Protein AF-A0AAW9IYX7-F1 (afdb_monomer)

Secondary structure (DSSP, 8-state):
-PPPTT-----SS-TTHHHHHHHHHHHHHHHHHHHHHHHHHHHH------------HHHHS-SS---------TTSHHHHHHHH-HHHHHHHHHHHHHHHHTT-

Sequence (104 aa):
GLLATDGKEIGLYGPVSRMGVTNSKIETSEKIGTSMVNAIASEMGRVNRTLKDDDFYVVKNTWMPSLLVECGFITNSYEASLLADPNKQQQMAEIIARVIDSNL

pLDDT: mean 82.79, std 21.39, range [25.28, 98.44]

Solvent-accessible surface area (backbone atoms only — not comparable to full-atom values): 6594 Å² total; per-residue (Å²): 131,90,84,68,99,73,80,73,83,85,74,90,86,70,86,68,64,56,59,56,46,50,49,54,24,47,56,49,27,52,53,45,44,48,53,43,45,50,48,48,19,74,76,70,73,42,84,69,81,67,78,78,93,73,96,47,63,83,46,64,77,54,84,58,61,46,82,84,82,84,92,66,48,70,90,40,68,71,47,30,53,47,69,69,32,67,68,51,46,49,52,51,51,52,51,53,52,50,45,50,65,76,68,112

Foldseek 3Di:
DDDDPPPPDDDDDDPPPLVVLVVVLVVLLQQLQQQLLVLCCVPVVDDRPDDDDDDDCQCPVDRHRDDDDDQDDCVDVVSVVLVVDPVSVVVSVVSSVVSVVVRD

Organism: Clostridium perfringens (NCBI:txid1502)

Radius of gyration: 17.14 Å; Cα contacts (8 Å, |Δi|>4): 66; chains: 1; bounding box: 41×40×39 Å

InterPro domains:
  IPR002508 N-acetylmuramoyl-L-alanine amidase, catalytic domain [PF01520] (22-101)
  IPR002508 N-acetylmuramoyl-L-alanine amidase, catalytic domain [SM00646] (8-101)
  IPR002508 N-acetylmuramoyl-L-alanine amidase, catalytic domain [cd02696] (23-101)
  IPR050695 N-acetylmuramoyl-L-alanine amidase 3 [PTHR30404] (24-103)

Mean predicted aligned error: 8.45 Å

Structure (mmCIF, N/CA/C/O backbone):
data_AF-A0AAW9IYX7-F1
#
_entry.id   AF-A0AAW9IYX7-F1
#
loop_
_atom_site.group_PDB
_atom_site.id
_atom_site.type_symbol
_atom_site.label_atom_id
_atom_site.label_alt_id
_atom_site.label_comp_id
_atom_site.label_asym_id
_atom_site.label_entity_id
_atom_site.label_seq_id
_atom_site.pdbx_PDB_ins_code
_atom_site.Cartn_x
_atom_site.Cartn_y
_atom_site.Cartn_z
_atom_site.occupancy
_atom_site.B_iso_or_equiv
_atom_site.auth_seq_id
_atom_site.auth_comp_id
_atom_site.auth_asym_id
_atom_site.auth_atom_id
_atom_site.pdbx_PDB_model_num
ATOM 1 N N . GLY A 1 1 ? 21.691 -29.994 -10.627 1.00 30.94 1 GLY A N 1
ATOM 2 C CA . GLY A 1 1 ? 22.449 -28.942 -11.334 1.00 30.94 1 GLY A CA 1
ATOM 3 C C . GLY A 1 1 ? 22.879 -27.918 -10.311 1.00 30.94 1 GLY A C 1
ATOM 4 O O . GLY A 1 1 ? 22.109 -27.702 -9.387 1.00 30.94 1 GLY A O 1
ATOM 5 N N . LEU A 1 2 ? 24.112 -27.413 -10.405 1.00 25.28 2 LEU A N 1
ATOM 6 C CA . LEU A 1 2 ? 24.807 -26.660 -9.353 1.00 25.28 2 LEU A CA 1
ATOM 7 C C . LEU A 1 2 ? 23.998 -25.484 -8.776 1.00 25.28 2 LEU A C 1
ATOM 9 O O . LEU A 1 2 ? 23.481 -24.653 -9.515 1.00 25.28 2 LEU A O 1
ATOM 13 N N . LEU A 1 3 ? 23.983 -25.419 -7.444 1.00 26.41 3 LEU A N 1
ATOM 14 C CA . LEU A 1 3 ? 23.560 -24.278 -6.637 1.00 26.41 3 LEU A CA 1
ATOM 15 C C . LEU A 1 3 ? 24.703 -23.248 -6.596 1.00 26.41 3 LEU A C 1
ATOM 17 O O . LEU A 1 3 ? 25.830 -23.611 -6.256 1.00 26.41 3 LEU A O 1
ATOM 21 N N . ALA A 1 4 ? 24.413 -21.983 -6.906 1.00 29.56 4 ALA A N 1
ATOM 22 C CA . ALA A 1 4 ? 25.253 -20.845 -6.532 1.00 29.56 4 ALA A CA 1
ATOM 23 C C . ALA A 1 4 ? 24.709 -20.245 -5.225 1.00 29.56 4 ALA A C 1
ATOM 25 O O . ALA A 1 4 ? 23.500 -20.105 -5.039 1.00 29.56 4 ALA A O 1
ATOM 26 N N . THR A 1 5 ? 25.608 -19.958 -4.292 1.00 35.44 5 THR A N 1
ATOM 27 C CA . THR A 1 5 ? 25.358 -19.663 -2.874 1.00 35.44 5 THR A CA 1
ATOM 28 C C . THR A 1 5 ? 24.853 -18.238 -2.593 1.00 35.44 5 THR A C 1
ATOM 30 O O . THR A 1 5 ? 25.208 -17.659 -1.573 1.00 35.44 5 THR A O 1
ATOM 33 N N . ASP A 1 6 ? 24.036 -17.659 -3.473 1.00 36.66 6 ASP A N 1
ATOM 34 C CA . ASP A 1 6 ? 23.449 -16.318 -3.303 1.00 36.66 6 ASP A CA 1
ATOM 35 C C . ASP A 1 6 ? 22.020 -16.170 -3.869 1.00 36.66 6 ASP A C 1
ATOM 37 O O . ASP A 1 6 ? 21.502 -15.060 -3.975 1.00 36.66 6 ASP A O 1
ATOM 41 N N . GLY A 1 7 ? 21.342 -17.272 -4.212 1.00 33.84 7 GLY A N 1
ATOM 42 C CA . GLY A 1 7 ? 19.914 -17.257 -4.568 1.00 33.84 7 GLY A CA 1
ATOM 43 C C . GLY A 1 7 ? 19.563 -16.488 -5.851 1.00 33.84 7 GLY A C 1
ATOM 44 O O . GLY A 1 7 ? 18.384 -16.323 -6.163 1.00 33.84 7 GLY A O 1
ATOM 45 N N . LYS A 1 8 ? 20.554 -16.033 -6.625 1.00 39.75 8 LYS A N 1
ATOM 46 C CA . LYS A 1 8 ? 20.328 -15.303 -7.873 1.00 39.75 8 LYS A CA 1
ATOM 47 C C . LYS A 1 8 ? 20.228 -16.297 -9.024 1.00 39.75 8 LYS A C 1
ATOM 49 O O . LYS A 1 8 ? 21.223 -16.653 -9.650 1.00 39.75 8 LYS A O 1
ATOM 54 N N . GLU A 1 9 ? 19.013 -16.763 -9.298 1.00 38.22 9 GLU A N 1
ATOM 55 C CA . GLU A 1 9 ? 18.751 -17.642 -10.436 1.00 38.22 9 GLU A CA 1
ATOM 56 C C . GLU A 1 9 ? 19.176 -16.949 -11.747 1.00 38.22 9 GLU A C 1
ATOM 58 O O . GLU A 1 9 ? 18.644 -15.924 -12.189 1.00 38.22 9 GLU A O 1
ATOM 63 N N . ILE A 1 10 ? 20.233 -17.497 -12.338 1.00 40.12 10 ILE A N 1
ATOM 64 C CA . ILE A 1 10 ? 20.809 -17.126 -13.626 1.00 40.12 10 ILE A CA 1
ATOM 65 C C . ILE A 1 10 ? 20.055 -17.881 -14.724 1.00 40.12 10 ILE A C 1
ATOM 67 O O . ILE A 1 10 ? 20.461 -18.954 -15.158 1.00 40.12 10 ILE A O 1
ATOM 71 N N . GLY A 1 11 ? 18.942 -17.299 -15.174 1.00 36.75 11 GLY A N 1
ATOM 72 C CA . GLY A 1 11 ? 18.286 -17.643 -16.436 1.00 36.75 11 GLY A CA 1
ATOM 73 C C . GLY A 1 11 ? 18.910 -16.874 -17.606 1.00 36.75 11 GLY A C 1
ATOM 74 O O . GLY A 1 11 ? 19.052 -15.654 -17.550 1.00 36.75 11 GLY A O 1
ATOM 75 N N . LEU A 1 12 ? 19.317 -17.618 -18.632 1.00 42.12 12 LEU A N 1
ATOM 76 C CA . LEU A 1 12 ? 19.998 -17.217 -19.868 1.00 42.12 12 LEU A CA 1
ATOM 77 C C . LEU A 1 12 ? 19.357 -16.020 -20.616 1.00 42.12 12 LEU A C 1
ATOM 79 O O . LEU A 1 12 ? 18.141 -15.875 -20.600 1.00 42.12 12 LEU A O 1
ATOM 83 N N . TYR A 1 13 ? 20.209 -15.263 -21.336 1.00 40.28 13 TYR A N 1
ATOM 84 C CA . TYR A 1 13 ? 19.985 -14.122 -22.264 1.00 40.28 13 TYR A CA 1
ATOM 85 C C . TYR A 1 13 ? 20.401 -12.705 -21.775 1.00 40.28 13 TYR A C 1
ATOM 87 O O . TYR A 1 13 ? 19.577 -11.885 -21.386 1.00 40.28 13 TYR A O 1
ATOM 95 N N . GLY A 1 14 ? 21.705 -12.400 -21.925 1.00 41.38 14 GLY A N 1
ATOM 96 C CA . GLY A 1 14 ? 22.246 -11.070 -22.291 1.00 41.38 14 GLY A CA 1
ATOM 97 C C . GLY A 1 14 ? 22.717 -10.105 -21.174 1.00 41.38 14 GLY A C 1
ATOM 98 O O . GLY A 1 14 ? 21.890 -9.632 -20.393 1.00 41.38 14 GLY A O 1
ATOM 99 N N . PRO A 1 15 ? 24.015 -9.714 -21.119 1.00 56.59 15 PRO A N 1
ATOM 100 C CA . PRO A 1 15 ? 24.499 -8.628 -20.262 1.00 56.59 15 PRO A CA 1
ATOM 101 C C . PRO A 1 15 ? 24.255 -7.258 -20.930 1.00 56.59 15 PRO A C 1
ATOM 103 O O . PRO A 1 15 ? 24.200 -7.165 -22.150 1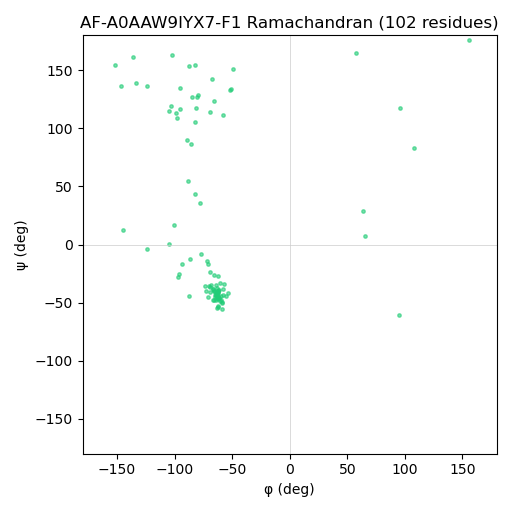.00 56.59 15 PRO A O 1
ATOM 106 N N . VAL A 1 16 ? 24.144 -6.192 -20.128 1.00 48.50 16 VAL A N 1
ATOM 107 C CA . VAL A 1 16 ? 23.853 -4.776 -20.477 1.00 48.50 16 VAL A CA 1
ATOM 108 C C . VAL A 1 16 ? 22.370 -4.372 -20.384 1.00 48.50 16 VAL A C 1
ATOM 110 O O . VAL A 1 16 ? 22.045 -3.549 -19.529 1.00 48.50 16 VAL A O 1
ATOM 113 N N . SER A 1 17 ? 21.439 -4.971 -21.137 1.00 52.28 17 SER A N 1
ATOM 114 C CA . SER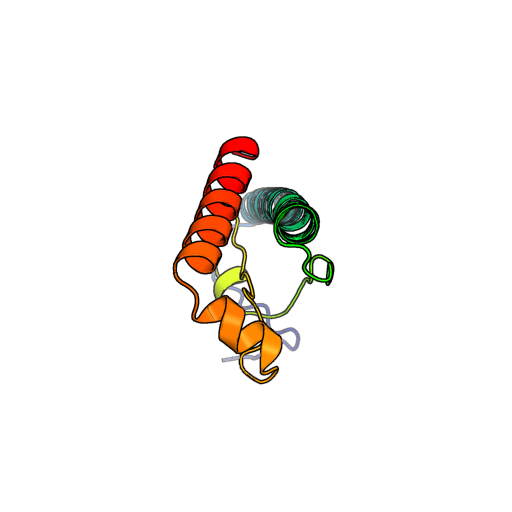 A 1 17 ? 20.014 -4.559 -21.102 1.00 52.28 17 SER A CA 1
ATOM 115 C C . SER A 1 17 ? 19.336 -4.846 -19.756 1.00 52.28 17 SER A C 1
ATOM 117 O O . SER A 1 17 ? 18.576 -4.027 -19.244 1.00 52.28 17 SER A O 1
ATOM 119 N N . ARG A 1 18 ? 19.665 -5.990 -19.137 1.00 55.78 18 ARG A N 1
ATOM 120 C CA . ARG A 1 18 ? 19.098 -6.405 -17.844 1.00 55.78 18 ARG A CA 1
ATOM 121 C C . ARG A 1 18 ? 19.482 -5.460 -16.707 1.00 55.78 18 ARG A C 1
ATOM 123 O O . ARG A 1 18 ? 18.671 -5.232 -15.822 1.00 55.78 18 ARG A O 1
ATOM 130 N N . MET A 1 19 ? 20.687 -4.891 -16.731 1.00 58.09 19 MET A N 1
ATOM 131 C CA . MET A 1 19 ? 21.152 -3.973 -15.685 1.00 58.09 19 MET A CA 1
ATOM 132 C C . MET A 1 19 ? 20.449 -2.611 -15.776 1.00 58.09 19 MET A C 1
ATOM 134 O O . MET A 1 19 ? 20.009 -2.094 -14.757 1.00 58.09 19 MET A O 1
ATOM 138 N N . GLY A 1 20 ? 20.241 -2.090 -16.993 1.00 61.41 20 GLY A N 1
ATOM 139 C CA . GLY A 1 20 ? 19.463 -0.863 -17.210 1.00 61.41 20 GLY A CA 1
ATOM 140 C C . GLY A 1 20 ? 17.988 -1.007 -16.816 1.00 61.41 20 GLY A C 1
ATOM 141 O O . GLY A 1 20 ? 17.452 -0.149 -16.118 1.00 61.41 20 GLY A O 1
ATOM 142 N N . VAL A 1 21 ? 17.350 -2.126 -17.181 1.00 61.06 21 VAL A N 1
ATOM 143 C CA . VAL A 1 21 ? 15.958 -2.423 -16.786 1.00 61.06 21 VAL A CA 1
ATOM 144 C C . VAL A 1 21 ? 15.835 -2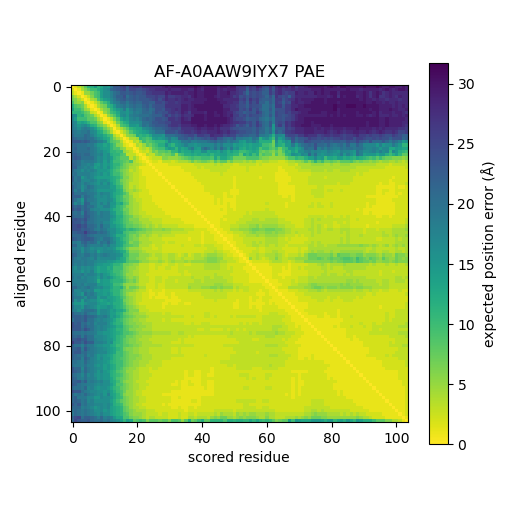.631 -15.273 1.00 61.06 21 VAL A C 1
ATOM 146 O O . VAL A 1 21 ? 14.892 -2.137 -14.664 1.00 61.06 21 VAL A O 1
ATOM 149 N N . THR A 1 22 ? 16.803 -3.311 -14.646 1.00 72.00 22 THR A N 1
ATOM 150 C CA . THR A 1 22 ? 16.802 -3.529 -13.188 1.00 72.00 22 THR A CA 1
ATOM 151 C C . THR A 1 22 ? 16.919 -2.205 -12.431 1.00 72.00 22 THR A C 1
ATOM 153 O O . THR A 1 22 ? 16.167 -1.997 -11.485 1.00 72.00 22 THR A O 1
ATOM 156 N N . ASN A 1 23 ? 17.785 -1.286 -12.871 1.00 78.19 23 ASN A N 1
ATOM 157 C CA . ASN A 1 23 ? 17.931 0.021 -12.225 1.00 78.19 23 ASN A CA 1
ATOM 158 C C . ASN A 1 23 ? 16.661 0.872 -12.368 1.00 78.19 23 ASN A C 1
ATOM 160 O O . ASN A 1 23 ? 16.140 1.349 -11.368 1.00 78.19 23 ASN A O 1
ATOM 164 N N . SER A 1 24 ? 16.094 0.971 -13.577 1.00 87.12 24 SER A N 1
ATOM 165 C CA . SER A 1 24 ? 14.843 1.716 -13.802 1.00 87.12 24 SER A CA 1
ATOM 166 C C . SER A 1 24 ? 13.666 1.136 -13.007 1.00 87.12 24 SER A C 1
ATOM 168 O O . SER A 1 24 ? 12.865 1.886 -12.440 1.00 87.12 24 SER A O 1
ATOM 170 N N . LYS A 1 25 ? 13.582 -0.199 -12.904 1.00 88.00 25 LYS A N 1
ATOM 171 C CA . LYS A 1 25 ? 12.604 -0.893 -12.057 1.00 88.00 25 LYS A CA 1
ATOM 172 C C . LYS A 1 25 ? 12.753 -0.490 -10.592 1.00 88.00 25 LYS A C 1
ATOM 174 O O . LYS A 1 25 ? 11.741 -0.192 -9.957 1.00 88.00 25 LYS A O 1
ATOM 179 N N . ILE A 1 26 ? 13.973 -0.540 -10.059 1.00 89.12 26 ILE A N 1
ATOM 180 C CA . ILE A 1 26 ? 14.261 -0.237 -8.652 1.00 89.12 26 ILE A CA 1
ATOM 181 C C . ILE A 1 26 ? 13.924 1.224 -8.362 1.00 89.12 26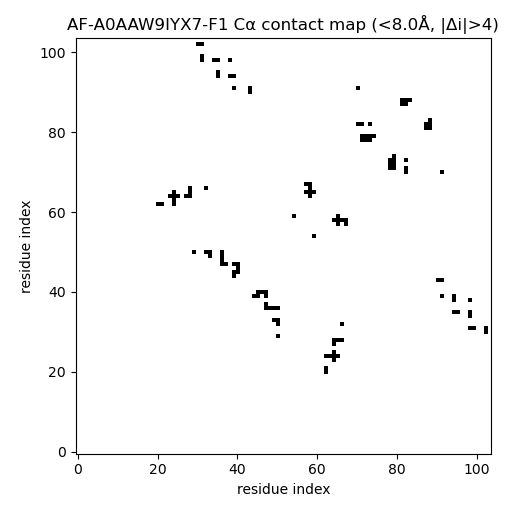 ILE A C 1
ATOM 183 O O . ILE A 1 26 ? 13.065 1.468 -7.524 1.00 89.12 26 ILE A O 1
ATOM 187 N N . GLU A 1 27 ? 14.475 2.168 -9.128 1.00 91.19 27 GLU A N 1
ATOM 188 C CA . GLU A 1 27 ? 14.245 3.608 -8.941 1.00 91.19 27 GLU A CA 1
ATOM 189 C C . GLU A 1 27 ? 12.751 3.961 -8.972 1.00 91.19 27 GLU A C 1
ATOM 191 O O . GLU A 1 27 ? 12.246 4.696 -8.122 1.00 91.19 27 GLU A O 1
ATOM 196 N N . THR A 1 28 ? 12.009 3.390 -9.926 1.00 92.62 28 THR A N 1
ATOM 197 C CA . THR A 1 28 ? 10.567 3.639 -10.046 1.00 92.62 28 THR A CA 1
ATOM 198 C C . THR A 1 28 ? 9.788 3.012 -8.887 1.00 92.62 28 THR A C 1
ATOM 200 O 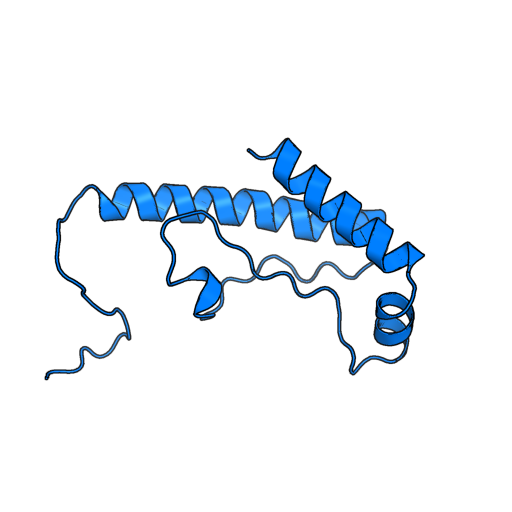O . THR A 1 28 ? 8.879 3.642 -8.347 1.00 92.62 28 THR A O 1
ATOM 203 N N . SER A 1 29 ? 10.150 1.793 -8.466 1.00 93.75 29 SER A N 1
ATOM 204 C CA . SER A 1 29 ? 9.509 1.128 -7.320 1.00 93.75 29 SER A CA 1
ATOM 205 C C . SER A 1 29 ? 9.778 1.896 -6.024 1.00 93.75 29 SER A C 1
ATOM 207 O O . SER A 1 29 ? 8.853 2.131 -5.253 1.00 93.75 29 SER A O 1
ATOM 209 N N . GLU A 1 30 ? 11.010 2.357 -5.807 1.00 93.69 30 GLU A N 1
ATOM 210 C CA . GLU A 1 30 ? 11.397 3.152 -4.638 1.00 93.69 30 GLU A CA 1
ATOM 211 C C . GLU A 1 30 ? 10.665 4.493 -4.581 1.00 93.69 30 GLU A C 1
ATOM 213 O O . GLU A 1 30 ? 10.140 4.867 -3.526 1.00 93.69 30 GLU A O 1
ATOM 218 N N . LYS A 1 31 ? 10.569 5.196 -5.718 1.00 94.94 31 LYS A N 1
ATOM 219 C CA . LYS A 1 31 ? 9.830 6.459 -5.833 1.00 94.94 31 LYS A CA 1
ATOM 220 C C . LYS A 1 31 ? 8.357 6.270 -5.465 1.00 94.94 31 LYS A C 1
ATOM 222 O O . LYS A 1 31 ? 7.866 6.934 -4.551 1.00 94.94 31 LYS A O 1
ATOM 227 N N . ILE A 1 32 ? 7.668 5.336 -6.129 1.00 95.88 32 ILE A N 1
ATOM 228 C CA . ILE A 1 32 ? 6.242 5.067 -5.879 1.00 95.88 32 ILE A CA 1
ATOM 229 C C . ILE A 1 32 ? 6.040 4.583 -4.438 1.00 95.88 32 ILE A C 1
ATOM 231 O O . ILE A 1 32 ? 5.144 5.067 -3.750 1.00 95.88 32 ILE A O 1
ATOM 235 N N . GLY A 1 33 ? 6.887 3.672 -3.952 1.00 95.69 33 GLY A N 1
ATOM 236 C CA . GLY A 1 33 ? 6.796 3.103 -2.609 1.00 95.69 33 GLY A CA 1
ATOM 237 C C . GLY A 1 33 ? 6.961 4.153 -1.511 1.00 95.69 33 GLY A C 1
ATOM 238 O O . GLY A 1 33 ? 6.184 4.169 -0.557 1.00 95.69 33 GLY A O 1
ATOM 239 N N . THR A 1 34 ? 7.908 5.080 -1.680 1.00 95.44 34 THR A N 1
ATOM 240 C CA . THR A 1 34 ? 8.129 6.201 -0.753 1.00 95.44 34 THR A CA 1
ATOM 241 C C . THR A 1 34 ? 6.931 7.150 -0.723 1.00 95.44 34 THR A C 1
ATOM 243 O O . THR A 1 34 ? 6.457 7.523 0.352 1.00 95.44 34 THR A O 1
ATOM 246 N N . SER A 1 35 ? 6.389 7.517 -1.888 1.00 96.38 35 SER A N 1
ATOM 247 C CA . SER A 1 35 ? 5.168 8.327 -1.957 1.00 96.38 35 SER A CA 1
ATOM 248 C C . SER A 1 35 ? 3.969 7.613 -1.328 1.00 96.38 35 SER A C 1
ATOM 250 O O . SER A 1 35 ? 3.194 8.249 -0.615 1.00 96.38 35 SER A O 1
ATOM 252 N N . MET A 1 36 ? 3.850 6.298 -1.527 1.00 96.44 36 MET A N 1
ATOM 253 C CA . MET A 1 36 ? 2.759 5.475 -1.004 1.00 96.44 36 MET A CA 1
ATOM 254 C C . MET A 1 36 ? 2.736 5.461 0.526 1.00 96.44 36 MET A C 1
ATOM 256 O O . MET A 1 36 ? 1.720 5.792 1.136 1.00 96.44 36 MET A O 1
ATOM 260 N N . VAL A 1 37 ? 3.864 5.120 1.160 1.00 95.69 37 VAL A N 1
ATOM 261 C CA . VAL A 1 37 ? 3.949 5.047 2.626 1.00 95.69 37 VAL A CA 1
ATOM 262 C C . VAL A 1 37 ? 3.711 6.413 3.275 1.00 95.69 37 VAL A C 1
ATOM 264 O O . VAL A 1 37 ? 3.035 6.497 4.303 1.00 95.69 37 VAL A O 1
ATOM 267 N N . ASN A 1 38 ? 4.196 7.490 2.651 1.00 95.81 38 ASN A N 1
ATOM 268 C CA . ASN A 1 38 ? 3.977 8.848 3.136 1.00 95.81 38 ASN A CA 1
ATOM 269 C C . ASN A 1 38 ? 2.501 9.259 3.040 1.00 95.81 38 ASN A C 1
ATOM 271 O O . ASN A 1 38 ? 1.955 9.735 4.034 1.00 95.81 38 ASN A O 1
ATOM 275 N N . ALA A 1 39 ? 1.850 9.025 1.895 1.00 96.31 39 ALA A N 1
ATOM 276 C CA . ALA A 1 39 ? 0.446 9.379 1.681 1.00 96.31 39 ALA A CA 1
ATOM 277 C C . ALA A 1 39 ? -0.493 8.618 2.630 1.00 96.31 39 ALA A C 1
ATOM 279 O O . ALA A 1 39 ? -1.343 9.217 3.290 1.00 96.31 39 ALA A O 1
ATOM 280 N N . ILE A 1 40 ? -0.292 7.302 2.773 1.00 95.25 40 ILE A N 1
ATOM 281 C CA . ILE A 1 40 ? -1.076 6.471 3.697 1.00 95.25 40 ILE A CA 1
ATOM 282 C C . ILE A 1 40 ? -0.919 6.972 5.139 1.00 95.25 40 ILE A C 1
ATOM 284 O O . ILE A 1 40 ? -1.908 7.081 5.869 1.00 95.25 40 ILE A O 1
ATOM 288 N N . ALA A 1 41 ? 0.304 7.299 5.562 1.00 94.00 41 ALA A N 1
ATOM 289 C CA . ALA A 1 41 ? 0.546 7.803 6.908 1.00 94.00 41 ALA A CA 1
ATOM 290 C C . ALA A 1 41 ? -0.142 9.156 7.152 1.00 94.00 41 ALA A C 1
ATOM 292 O O . ALA A 1 41 ? -0.837 9.311 8.158 1.00 94.00 41 ALA A O 1
ATOM 293 N N . SER A 1 42 ? -0.001 10.114 6.227 1.00 95.06 42 SER A N 1
ATOM 294 C CA . SER A 1 42 ? -0.556 11.463 6.387 1.00 95.06 42 SER A CA 1
ATOM 295 C C . SER A 1 42 ? -2.080 11.516 6.295 1.00 95.06 42 SER A C 1
ATOM 297 O O . SER A 1 42 ? -2.701 12.303 7.002 1.00 95.06 42 SER A O 1
ATOM 299 N N . GLU A 1 43 ? -2.694 10.700 5.438 1.00 94.56 43 GLU A N 1
ATOM 300 C CA . GLU A 1 43 ? -4.125 10.817 5.123 1.00 94.56 43 GLU A CA 1
ATOM 301 C C . GLU A 1 43 ? -5.006 9.860 5.927 1.00 94.56 43 GLU A C 1
ATOM 303 O O . GLU A 1 43 ? -6.174 10.154 6.186 1.00 94.56 43 GLU A O 1
ATOM 308 N N . MET A 1 44 ? -4.460 8.716 6.347 1.00 92.38 44 MET A N 1
ATOM 309 C CA . MET A 1 44 ? -5.193 7.731 7.147 1.00 92.38 44 MET A CA 1
ATOM 310 C C . MET A 1 44 ? -4.777 7.727 8.622 1.00 92.38 44 MET A C 1
ATOM 312 O O . MET A 1 44 ? -5.303 6.925 9.393 1.00 92.38 44 MET A O 1
ATOM 316 N N . GLY A 1 45 ? -3.836 8.590 9.024 1.00 89.31 45 GLY A N 1
ATOM 317 C CA . GLY A 1 45 ? -3.330 8.654 10.398 1.00 89.31 45 GLY A CA 1
ATOM 318 C C . GLY A 1 45 ? -2.616 7.371 10.833 1.00 89.31 45 GLY A C 1
ATOM 319 O O . GLY A 1 45 ? -2.650 7.006 12.008 1.00 89.31 45 GLY A O 1
ATOM 320 N N . ARG A 1 46 ? -2.020 6.645 9.880 1.00 89.25 46 ARG A N 1
ATOM 321 C CA . ARG A 1 46 ? -1.298 5.395 10.146 1.00 89.25 46 ARG A CA 1
ATOM 322 C C . ARG A 1 46 ? 0.156 5.679 10.495 1.00 89.25 46 ARG A C 1
ATOM 324 O O . ARG A 1 46 ? 0.745 6.660 10.050 1.00 89.25 46 ARG A O 1
ATOM 331 N N . VAL A 1 47 ? 0.763 4.775 11.258 1.00 90.81 47 VAL A N 1
ATOM 332 C CA . VAL A 1 47 ? 2.201 4.838 11.531 1.00 90.81 47 VAL A CA 1
ATOM 333 C C . VAL A 1 47 ? 2.967 4.602 10.230 1.00 90.81 47 VAL A C 1
ATOM 335 O O . VAL A 1 47 ? 2.799 3.563 9.591 1.00 90.81 47 VAL A O 1
ATOM 338 N N . ASN A 1 48 ? 3.831 5.547 9.858 1.00 92.44 48 ASN A N 1
ATOM 339 C CA . ASN A 1 48 ? 4.773 5.371 8.759 1.00 92.44 48 ASN A CA 1
ATOM 340 C C . ASN A 1 48 ? 5.838 4.344 9.174 1.00 92.44 48 ASN A C 1
ATOM 342 O O . ASN A 1 48 ? 6.608 4.583 10.103 1.00 92.44 48 ASN A O 1
ATOM 346 N N . ARG A 1 49 ? 5.858 3.188 8.505 1.00 91.12 49 ARG A N 1
ATOM 347 C CA . ARG A 1 49 ? 6.795 2.083 8.782 1.00 91.12 49 ARG A CA 1
ATOM 348 C C . ARG A 1 49 ? 7.978 2.030 7.816 1.00 91.12 49 ARG A C 1
ATOM 350 O O . ARG A 1 49 ? 8.640 0.996 7.761 1.00 91.12 49 ARG A O 1
ATOM 357 N N . THR A 1 50 ? 8.197 3.138 7.105 1.00 92.00 50 THR A N 1
ATOM 358 C CA . THR A 1 50 ? 9.158 3.328 6.015 1.00 92.00 50 THR A CA 1
ATOM 359 C C . THR A 1 50 ? 8.963 2.352 4.855 1.00 92.00 50 THR A C 1
ATOM 361 O O . THR A 1 50 ? 8.247 1.356 4.954 1.00 92.00 50 THR A O 1
ATOM 364 N N . LEU A 1 51 ? 9.586 2.653 3.716 1.00 91.56 51 LEU A N 1
ATOM 365 C CA . LEU A 1 51 ? 9.749 1.657 2.664 1.00 91.56 51 LEU A CA 1
ATOM 366 C C . LEU A 1 51 ? 10.712 0.571 3.164 1.00 91.56 51 LEU A C 1
ATOM 368 O O . LEU A 1 51 ? 11.677 0.878 3.869 1.00 91.56 51 LEU A O 1
ATOM 372 N N . LYS A 1 52 ? 10.438 -0.683 2.812 1.00 89.75 52 LYS A N 1
ATOM 373 C CA . LYS A 1 52 ? 11.302 -1.824 3.112 1.00 89.75 52 LYS A CA 1
ATOM 374 C C . LYS A 1 52 ? 11.663 -2.543 1.825 1.00 89.75 52 LYS A C 1
ATOM 376 O O . LYS A 1 52 ? 10.793 -2.756 0.982 1.00 89.75 52 LYS A O 1
ATOM 381 N N . ASP A 1 53 ? 12.934 -2.898 1.710 1.00 87.12 53 ASP A N 1
ATOM 382 C CA . ASP A 1 53 ? 13.428 -3.812 0.688 1.00 87.12 53 ASP A CA 1
ATOM 383 C C . ASP A 1 53 ? 13.563 -5.195 1.329 1.00 87.12 53 ASP A C 1
ATOM 385 O O . ASP A 1 53 ? 14.344 -5.374 2.263 1.00 87.12 53 ASP A O 1
ATOM 389 N N . ASP A 1 54 ? 12.732 -6.131 0.879 1.00 86.00 54 ASP A N 1
ATOM 390 C CA . ASP A 1 54 ? 12.600 -7.476 1.436 1.00 86.00 54 ASP A CA 1
ATOM 391 C C . ASP A 1 54 ? 12.530 -8.524 0.312 1.00 86.00 54 ASP A C 1
ATOM 393 O O . ASP A 1 54 ? 12.194 -8.257 -0.848 1.00 86.00 54 ASP A O 1
ATOM 397 N N . ASP A 1 55 ? 12.802 -9.775 0.678 1.00 86.38 55 ASP A N 1
ATOM 398 C CA . ASP A 1 55 ? 12.989 -10.901 -0.238 1.00 86.38 55 ASP A CA 1
ATOM 399 C C . ASP A 1 55 ? 11.682 -11.558 -0.715 1.00 86.38 55 ASP A C 1
ATOM 401 O O . ASP A 1 55 ? 11.566 -12.780 -0.811 1.00 86.38 55 ASP A O 1
ATOM 405 N N . PHE A 1 56 ? 10.678 -10.749 -1.065 1.00 89.88 56 PHE A N 1
ATOM 406 C CA . PHE A 1 56 ? 9.401 -11.265 -1.557 1.00 89.88 56 PHE A CA 1
ATOM 407 C C . PHE A 1 56 ? 9.463 -11.641 -3.043 1.00 89.88 56 PHE A C 1
ATOM 409 O O . PHE A 1 56 ? 9.785 -10.834 -3.918 1.00 89.88 56 PHE A O 1
ATOM 416 N N . TYR A 1 57 ? 9.063 -12.875 -3.354 1.00 90.00 57 TYR A N 1
ATOM 417 C CA . TYR A 1 57 ? 9.070 -13.404 -4.721 1.00 90.00 57 TYR A CA 1
ATOM 418 C C . TYR A 1 57 ? 8.307 -12.510 -5.716 1.00 90.00 57 TYR A C 1
ATOM 420 O O . TYR A 1 57 ? 8.791 -12.252 -6.815 1.00 90.00 57 TYR A O 1
ATOM 428 N N . VAL A 1 58 ? 7.148 -11.981 -5.312 1.00 87.25 58 VAL A N 1
ATOM 429 C CA . VAL A 1 58 ? 6.245 -11.189 -6.172 1.00 87.25 58 VAL A CA 1
ATOM 430 C C . VAL A 1 58 ? 6.796 -9.815 -6.572 1.00 87.25 58 VAL A C 1
ATOM 432 O O . VAL A 1 58 ? 6.407 -9.278 -7.609 1.00 87.25 58 VAL A O 1
ATOM 435 N N . VAL A 1 59 ? 7.722 -9.247 -5.792 1.00 89.69 59 VAL A N 1
ATOM 436 C CA . VAL A 1 59 ? 8.369 -7.966 -6.134 1.00 89.69 59 VAL A CA 1
ATOM 437 C C . VAL A 1 59 ? 9.708 -8.166 -6.838 1.00 89.69 59 VAL A C 1
ATOM 439 O O . VAL A 1 59 ? 10.131 -7.306 -7.616 1.00 89.69 59 VAL A O 1
ATOM 442 N N . LYS A 1 60 ? 10.366 -9.312 -6.617 1.00 84.12 60 LYS A N 1
ATOM 443 C CA . LYS A 1 60 ? 11.670 -9.636 -7.210 1.00 84.12 60 LYS A CA 1
ATOM 444 C C . LYS A 1 60 ? 11.568 -10.292 -8.578 1.00 84.12 60 LYS A C 1
ATOM 446 O O . LYS A 1 60 ? 12.307 -9.912 -9.484 1.00 84.12 60 LYS A O 1
ATOM 451 N N . ASN A 1 61 ? 10.667 -11.257 -8.745 1.00 86.38 61 ASN A N 1
ATOM 452 C CA . ASN A 1 61 ? 10.587 -12.062 -9.959 1.00 86.38 61 ASN A CA 1
ATOM 453 C C . ASN A 1 61 ? 9.684 -11.422 -11.019 1.00 86.38 61 ASN A C 1
ATOM 455 O O . ASN A 1 61 ? 8.719 -12.018 -11.494 1.00 86.38 61 ASN A O 1
ATOM 459 N N . THR A 1 62 ? 9.981 -10.170 -11.359 1.00 83.62 62 THR A N 1
ATOM 460 C CA . THR A 1 62 ? 9.228 -9.420 -12.359 1.00 83.62 62 THR A CA 1
ATOM 461 C C . THR A 1 62 ? 10.085 -8.374 -13.067 1.00 83.62 62 THR A C 1
ATOM 463 O O . THR A 1 62 ? 11.088 -7.902 -12.528 1.00 83.62 62 THR A O 1
ATOM 466 N N . TRP A 1 63 ? 9.701 -8.022 -14.295 1.00 84.62 63 TRP A N 1
ATOM 467 C CA . TRP A 1 63 ? 10.440 -7.088 -15.151 1.00 84.62 63 TRP A CA 1
ATOM 468 C C . TRP A 1 63 ? 9.971 -5.636 -15.040 1.00 84.62 63 TRP A C 1
ATOM 470 O O . TRP A 1 63 ? 10.713 -4.745 -15.442 1.00 84.62 63 TRP A O 1
ATOM 480 N N . MET A 1 64 ? 8.778 -5.383 -14.493 1.00 89.81 64 MET A N 1
ATOM 481 C CA . MET A 1 64 ? 8.252 -4.027 -14.288 1.00 89.81 64 MET A CA 1
ATOM 482 C C . MET A 1 64 ? 8.393 -3.581 -12.820 1.00 89.81 64 MET A C 1
ATOM 484 O O . MET A 1 64 ? 8.620 -4.430 -11.951 1.00 89.81 64 MET A O 1
ATOM 488 N N . PRO A 1 65 ? 8.284 -2.273 -12.511 1.00 91.25 65 PRO A N 1
ATOM 489 C CA . PRO A 1 65 ? 8.195 -1.794 -11.131 1.00 91.25 65 PRO A CA 1
ATOM 490 C C . PRO A 1 65 ? 7.108 -2.544 -10.352 1.00 91.25 65 PRO A C 1
ATOM 492 O O . PRO A 1 65 ? 6.013 -2.755 -10.867 1.00 91.25 65 PRO A O 1
ATOM 495 N N . SER A 1 66 ? 7.412 -2.986 -9.132 1.00 92.75 66 SER A N 1
ATOM 496 C CA . SER A 1 66 ? 6.507 -3.833 -8.346 1.00 92.75 66 SER A CA 1
ATOM 497 C C . SER A 1 66 ? 6.643 -3.541 -6.860 1.00 92.75 66 SER A C 1
ATOM 499 O O . SER A 1 66 ? 7.754 -3.397 -6.351 1.00 92.75 66 SER A O 1
ATOM 501 N N . LEU A 1 67 ? 5.500 -3.458 -6.179 1.00 94.44 67 LEU A N 1
ATOM 502 C CA . LEU A 1 67 ? 5.375 -3.143 -4.760 1.00 94.44 67 LEU A CA 1
ATOM 503 C C . LEU A 1 67 ? 4.412 -4.123 -4.091 1.00 94.44 67 LEU A C 1
ATOM 505 O O . LEU A 1 67 ? 3.350 -4.428 -4.633 1.00 94.44 67 LEU A O 1
ATOM 509 N N . LEU A 1 68 ? 4.764 -4.565 -2.886 1.00 95.62 68 LEU A N 1
ATOM 510 C CA . LEU A 1 68 ? 3.858 -5.258 -1.976 1.00 95.62 68 LEU A CA 1
ATOM 511 C C . LEU A 1 68 ? 3.431 -4.257 -0.904 1.00 95.62 68 LEU A C 1
ATOM 513 O O . LEU A 1 68 ? 4.270 -3.721 -0.185 1.00 95.62 68 LEU A O 1
ATOM 517 N N . VAL A 1 69 ? 2.128 -3.993 -0.813 1.00 94.38 69 VAL A N 1
ATOM 518 C CA . VAL A 1 69 ? 1.568 -3.042 0.153 1.00 94.38 69 VAL A CA 1
ATOM 519 C C . VAL A 1 69 ? 0.887 -3.808 1.279 1.00 94.38 69 VAL A C 1
ATOM 521 O O . VAL A 1 69 ? -0.126 -4.473 1.074 1.00 94.38 69 VAL A O 1
ATOM 524 N N . GLU A 1 70 ? 1.429 -3.693 2.487 1.00 93.56 70 GLU A N 1
ATOM 525 C CA . GLU A 1 70 ? 0.771 -4.176 3.698 1.00 93.56 70 GLU A CA 1
ATOM 526 C C . GLU A 1 70 ? -0.244 -3.134 4.182 1.00 93.56 70 GLU A C 1
ATOM 528 O O . GLU A 1 70 ? 0.112 -2.103 4.753 1.00 93.56 70 GLU A O 1
ATOM 533 N N . CYS A 1 71 ? -1.534 -3.398 3.973 1.00 92.88 71 CYS A N 1
ATOM 534 C CA . CYS A 1 71 ? -2.595 -2.457 4.344 1.00 92.88 71 CYS A CA 1
ATOM 535 C C . CYS A 1 71 ? -2.817 -2.340 5.863 1.00 92.88 71 CYS A C 1
ATOM 537 O O . CYS A 1 71 ? -3.509 -1.422 6.298 1.00 92.88 71 CYS A O 1
ATOM 539 N N . GLY A 1 72 ? -2.281 -3.263 6.672 1.00 93.69 72 GLY A N 1
ATOM 540 C CA . GLY A 1 72 ? -2.383 -3.258 8.132 1.00 93.69 72 GLY A CA 1
ATOM 541 C C . GLY A 1 72 ? -2.227 -4.630 8.787 1.00 93.69 72 GLY A C 1
ATOM 542 O O . GLY A 1 72 ? -2.152 -5.652 8.110 1.00 93.69 72 GLY A O 1
ATOM 543 N N . PHE A 1 73 ? -2.224 -4.648 10.119 1.00 95.62 73 PHE A N 1
ATOM 544 C CA . PHE A 1 73 ? -2.082 -5.853 10.936 1.00 95.62 73 PHE A CA 1
ATOM 545 C C . PHE A 1 73 ? -3.439 -6.368 11.417 1.00 95.62 73 PHE A C 1
ATOM 547 O O . PHE A 1 73 ? -4.026 -5.814 12.341 1.00 95.62 73 PHE A O 1
ATOM 554 N N . ILE A 1 74 ? -3.900 -7.498 10.871 1.00 96.62 74 ILE A N 1
ATOM 555 C CA . ILE A 1 74 ? -5.125 -8.181 11.341 1.00 96.62 74 ILE A CA 1
ATOM 556 C C . ILE A 1 74 ? -4.993 -8.645 12.805 1.00 96.62 74 ILE A C 1
ATOM 558 O O . ILE A 1 74 ? -5.979 -8.742 13.529 1.00 96.62 74 ILE A O 1
ATOM 562 N N . THR A 1 75 ? -3.770 -8.904 13.270 1.00 97.44 75 THR A N 1
ATOM 563 C CA . THR A 1 75 ? -3.487 -9.285 14.663 1.00 97.44 75 THR A CA 1
ATOM 564 C C . THR A 1 75 ? -3.660 -8.134 15.657 1.00 97.44 75 THR A C 1
ATOM 566 O O . THR A 1 75 ? -3.765 -8.380 16.858 1.00 97.44 75 THR A O 1
ATOM 569 N N . ASN A 1 76 ? -3.706 -6.885 15.188 1.00 96.25 76 ASN A N 1
ATOM 570 C CA . ASN A 1 76 ? -4.028 -5.723 16.004 1.00 96.25 76 ASN A CA 1
ATOM 571 C C . ASN A 1 76 ? -5.527 -5.417 15.863 1.00 96.25 76 ASN A C 1
ATOM 573 O O . ASN A 1 76 ? -5.990 -5.073 14.781 1.00 96.25 76 ASN A O 1
ATOM 577 N N . SER A 1 77 ? -6.293 -5.521 16.953 1.00 97.31 77 SER A N 1
ATOM 578 C CA . SER A 1 77 ? -7.758 -5.385 16.914 1.00 97.31 77 SER A CA 1
ATOM 579 C C . SER A 1 77 ? -8.247 -4.025 16.406 1.00 97.31 77 SER A C 1
ATOM 581 O O . SER A 1 77 ? -9.285 -3.959 15.748 1.00 97.31 77 SER A O 1
ATOM 583 N N . TYR A 1 78 ? -7.501 -2.950 16.676 1.00 95.00 78 TYR A N 1
ATOM 584 C CA . TYR A 1 78 ? -7.812 -1.617 16.167 1.00 95.00 78 TYR A CA 1
ATOM 585 C C . TYR A 1 78 ? -7.558 -1.518 14.659 1.00 95.00 78 TYR A C 1
ATOM 587 O O . TYR A 1 78 ? -8.404 -1.029 13.921 1.00 95.00 78 TYR A O 1
ATOM 595 N N . GLU A 1 79 ? -6.429 -2.026 14.163 1.00 95.31 79 GLU A N 1
ATOM 596 C CA . GLU A 1 79 ? -6.176 -2.029 12.718 1.00 95.31 79 GLU A CA 1
ATOM 597 C C . GLU A 1 79 ? -7.118 -2.980 11.968 1.00 95.31 79 GLU A C 1
ATOM 599 O O . GLU A 1 79 ? -7.556 -2.654 10.868 1.00 95.31 79 GLU A O 1
ATOM 604 N N . ALA A 1 80 ? -7.482 -4.116 12.563 1.00 97.44 80 ALA A N 1
ATOM 605 C CA . ALA A 1 80 ? -8.429 -5.063 11.986 1.00 9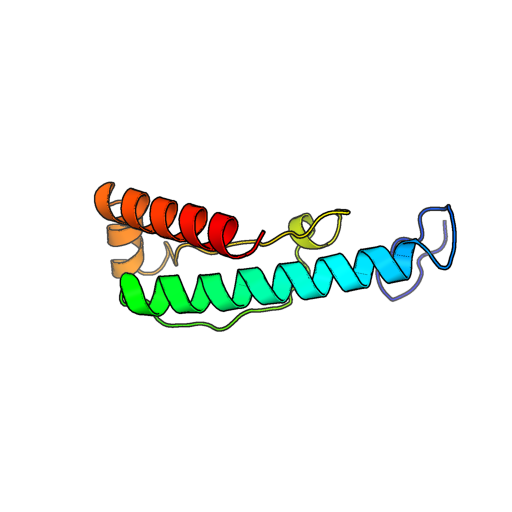7.44 80 ALA A CA 1
ATOM 606 C C . ALA A 1 80 ? -9.827 -4.453 11.792 1.00 97.44 80 ALA A C 1
ATOM 608 O O . ALA A 1 80 ? -10.448 -4.690 10.757 1.00 97.44 80 ALA A O 1
ATOM 609 N N . SER A 1 81 ? -10.315 -3.643 12.741 1.00 97.25 81 SER A N 1
ATOM 610 C CA . SER A 1 81 ? -11.609 -2.966 12.587 1.00 97.25 81 SER A CA 1
ATOM 611 C C . SER A 1 81 ? -11.580 -1.932 11.460 1.00 97.25 81 SER A C 1
ATOM 613 O O . SER A 1 81 ? -12.529 -1.858 10.684 1.00 97.25 81 SER A O 1
ATOM 615 N N . LEU A 1 82 ? -10.467 -1.206 11.298 1.00 95.75 82 LEU A N 1
ATOM 616 C CA . LEU A 1 82 ? -10.263 -0.302 10.163 1.00 95.75 82 LEU A CA 1
ATOM 617 C C . LEU A 1 82 ? -10.171 -1.062 8.835 1.00 95.75 82 LEU A C 1
ATOM 619 O O . LEU A 1 82 ? -10.723 -0.613 7.839 1.00 95.75 82 LEU A O 1
ATOM 623 N N . LEU A 1 83 ? -9.496 -2.214 8.806 1.00 96.62 83 LEU A N 1
ATOM 624 C CA . LEU A 1 83 ? -9.407 -3.059 7.611 1.00 96.62 83 LEU A CA 1
ATOM 625 C C . LEU A 1 83 ? -10.763 -3.648 7.203 1.00 96.62 83 LEU A C 1
ATOM 627 O O . LEU A 1 83 ? -10.952 -3.94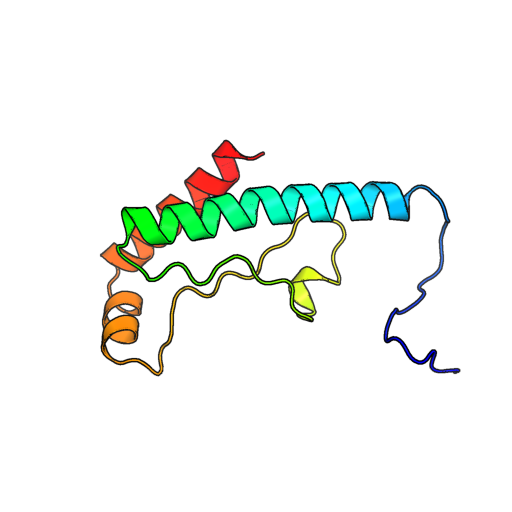6 6.027 1.00 96.62 83 LEU A O 1
ATOM 631 N N . ALA A 1 84 ? -11.690 -3.819 8.147 1.00 97.44 84 ALA A N 1
ATOM 632 C CA . ALA A 1 84 ? -13.043 -4.305 7.890 1.00 97.44 84 ALA A CA 1
ATOM 633 C C . ALA A 1 84 ? -14.040 -3.193 7.504 1.00 97.44 84 ALA A C 1
ATOM 635 O O . ALA A 1 84 ? -15.139 -3.509 7.053 1.00 97.44 84 ALA A O 1
ATOM 636 N N . ASP A 1 85 ? -13.685 -1.914 7.674 1.00 97.94 85 ASP A N 1
ATOM 637 C CA . ASP A 1 85 ? -14.547 -0.772 7.351 1.00 97.94 85 ASP A CA 1
ATOM 638 C C . ASP A 1 85 ? -14.495 -0.451 5.841 1.00 97.94 85 ASP A C 1
ATOM 640 O O . ASP A 1 85 ? -13.436 -0.054 5.336 1.00 97.94 85 ASP A O 1
ATOM 644 N N . PRO A 1 86 ? -15.622 -0.549 5.106 1.00 98.44 86 PRO A N 1
ATOM 645 C CA . PRO A 1 86 ? -15.666 -0.255 3.673 1.00 98.44 86 PRO A CA 1
ATOM 646 C C . PRO A 1 86 ? -15.204 1.162 3.313 1.00 98.44 86 PRO A C 1
ATOM 648 O O . PRO A 1 86 ? -14.569 1.355 2.279 1.00 98.44 86 PRO A O 1
ATOM 651 N N . ASN A 1 87 ? -15.460 2.160 4.166 1.00 97.88 87 ASN A N 1
ATOM 652 C CA . ASN A 1 87 ? -15.026 3.534 3.907 1.00 97.88 87 ASN A CA 1
ATOM 653 C C . ASN A 1 87 ? -13.503 3.657 3.999 1.00 97.88 87 ASN A C 1
ATOM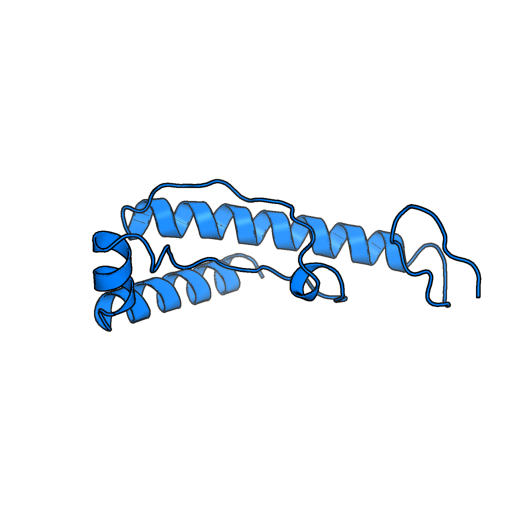 655 O O . ASN A 1 87 ? -12.884 4.392 3.232 1.00 97.88 87 ASN A O 1
ATOM 659 N N . LYS A 1 88 ? -12.878 2.919 4.924 1.00 97.25 88 LYS A N 1
ATOM 660 C CA . LYS A 1 88 ? -11.417 2.890 5.077 1.00 97.25 88 LYS A CA 1
ATOM 661 C C . LYS A 1 88 ? -10.746 2.102 3.960 1.00 97.25 88 LYS A C 1
ATOM 663 O O . LYS A 1 88 ? -9.685 2.515 3.497 1.00 97.25 88 LYS A O 1
ATOM 668 N N . GLN A 1 89 ? -11.372 1.023 3.491 1.00 97.88 89 GLN A N 1
ATOM 669 C CA . GLN A 1 89 ? -10.928 0.302 2.296 1.00 97.88 89 GLN A CA 1
ATOM 670 C C . GLN A 1 89 ? -10.975 1.203 1.056 1.00 97.88 89 GLN A C 1
ATOM 672 O O . GLN A 1 89 ? -9.991 1.274 0.321 1.00 97.88 89 GLN A O 1
ATOM 677 N N . GLN A 1 90 ? -12.075 1.937 0.866 1.00 98.38 90 GLN A N 1
ATOM 678 C CA . GLN A 1 90 ? -12.231 2.876 -0.244 1.00 98.38 90 GLN A CA 1
ATOM 679 C C . GLN A 1 90 ? -11.188 4.000 -0.182 1.00 98.38 90 GLN A C 1
ATOM 681 O O . GLN A 1 90 ? -10.498 4.250 -1.167 1.00 98.38 90 GLN A O 1
ATOM 686 N N . GLN A 1 91 ? -10.992 4.605 0.994 1.00 97.56 91 GLN A N 1
ATOM 687 C CA . GLN A 1 91 ? -9.972 5.635 1.198 1.00 97.56 91 GLN A CA 1
ATOM 688 C C . GLN A 1 91 ? -8.558 5.120 0.859 1.00 97.56 91 GLN A C 1
ATOM 690 O O . GLN A 1 91 ? -7.793 5.809 0.187 1.00 97.56 91 GLN A O 1
ATOM 695 N N . MET A 1 92 ? -8.207 3.899 1.284 1.00 97.44 92 MET A N 1
ATOM 696 C CA . MET A 1 92 ? -6.924 3.269 0.944 1.00 97.44 92 MET A CA 1
ATOM 697 C C . MET A 1 92 ? -6.779 3.063 -0.572 1.00 97.44 92 MET A C 1
ATOM 699 O O . MET A 1 92 ? -5.734 3.377 -1.139 1.00 97.44 92 MET A O 1
ATOM 703 N N . ALA A 1 93 ? -7.820 2.555 -1.236 1.00 98.00 93 ALA A N 1
ATOM 704 C CA . ALA A 1 93 ? -7.807 2.315 -2.677 1.00 98.00 93 ALA A CA 1
ATOM 705 C C . ALA A 1 93 ? -7.617 3.615 -3.479 1.00 98.00 93 ALA A C 1
ATOM 707 O O . ALA A 1 93 ? -6.836 3.641 -4.430 1.00 98.00 93 ALA A O 1
ATOM 708 N N . GLU A 1 94 ? -8.270 4.704 -3.066 1.00 98.25 94 GLU A N 1
ATOM 709 C CA . GLU A 1 94 ? -8.124 6.030 -3.679 1.00 98.25 94 GLU A CA 1
ATOM 710 C C . GLU A 1 94 ? -6.705 6.584 -3.537 1.00 98.25 94 GLU A C 1
ATOM 712 O O . GLU A 1 94 ? -6.154 7.122 -4.500 1.00 98.25 94 GLU A O 1
ATOM 717 N N . ILE A 1 95 ? -6.091 6.419 -2.361 1.00 97.56 95 ILE A N 1
ATOM 718 C CA . ILE A 1 95 ? -4.693 6.802 -2.134 1.00 97.56 95 ILE A CA 1
ATOM 719 C C . ILE A 1 95 ? -3.775 6.011 -3.069 1.00 97.56 95 ILE A C 1
ATOM 721 O O . ILE A 1 95 ? -2.947 6.611 -3.755 1.00 97.56 95 ILE A O 1
ATOM 725 N N . ILE A 1 96 ? -3.946 4.687 -3.146 1.00 97.31 96 ILE A N 1
ATOM 726 C CA . ILE A 1 96 ? -3.129 3.821 -4.007 1.00 97.31 96 ILE A CA 1
ATOM 727 C C . ILE A 1 96 ? -3.245 4.247 -5.472 1.00 97.31 96 ILE A C 1
ATOM 729 O O . ILE A 1 96 ? -2.225 4.450 -6.134 1.00 97.31 96 ILE A O 1
ATOM 733 N N . ALA A 1 97 ? -4.471 4.425 -5.968 1.00 98.00 97 ALA A N 1
ATOM 734 C CA . ALA A 1 97 ? -4.718 4.827 -7.348 1.00 98.00 97 ALA A CA 1
ATOM 735 C C . ALA A 1 97 ? -4.073 6.184 -7.668 1.00 98.00 97 ALA A C 1
ATOM 737 O O . ALA A 1 97 ? -3.342 6.303 -8.650 1.00 98.00 97 ALA A O 1
ATOM 738 N N . ARG A 1 98 ? -4.275 7.187 -6.804 1.00 97.69 98 ARG A N 1
ATOM 739 C CA . ARG A 1 98 ? -3.714 8.533 -6.986 1.00 97.69 98 ARG A CA 1
ATOM 740 C C . ARG A 1 98 ? -2.188 8.538 -6.961 1.00 97.69 98 ARG A C 1
ATOM 742 O O . ARG A 1 98 ? -1.569 9.236 -7.762 1.00 97.69 98 ARG A O 1
ATOM 749 N N . VAL A 1 99 ? -1.572 7.796 -6.038 1.00 97.00 99 VAL A N 1
ATOM 750 C CA . VAL A 1 99 ? -0.107 7.725 -5.932 1.00 97.00 99 VAL A CA 1
ATOM 751 C C . VAL A 1 99 ? 0.494 7.090 -7.181 1.00 97.00 99 VAL A C 1
ATOM 753 O O . VAL A 1 99 ? 1.509 7.590 -7.660 1.00 97.00 99 VAL A O 1
ATOM 756 N N . ILE A 1 100 ? -0.121 6.034 -7.719 1.00 95.81 100 ILE A N 1
ATOM 757 C CA . ILE A 1 100 ? 0.323 5.417 -8.975 1.00 95.81 100 ILE A CA 1
ATOM 758 C C . ILE A 1 100 ? 0.211 6.428 -10.123 1.00 95.81 100 ILE A C 1
ATOM 760 O O . ILE A 1 100 ? 1.209 6.692 -10.784 1.00 95.81 100 ILE A O 1
ATOM 764 N N . ASP A 1 101 ? -0.958 7.046 -10.304 1.00 96.62 101 ASP A N 1
ATOM 765 C CA . ASP A 1 101 ? -1.215 8.019 -11.378 1.00 96.62 101 ASP A CA 1
ATOM 766 C C . ASP A 1 101 ? -0.248 9.217 -11.343 1.00 96.62 101 ASP A C 1
ATOM 768 O O . ASP A 1 101 ? 0.260 9.646 -12.370 1.00 96.62 101 ASP A O 1
ATOM 772 N N . SER A 1 102 ? 0.099 9.707 -10.148 1.00 95.25 102 SER A N 1
ATOM 773 C CA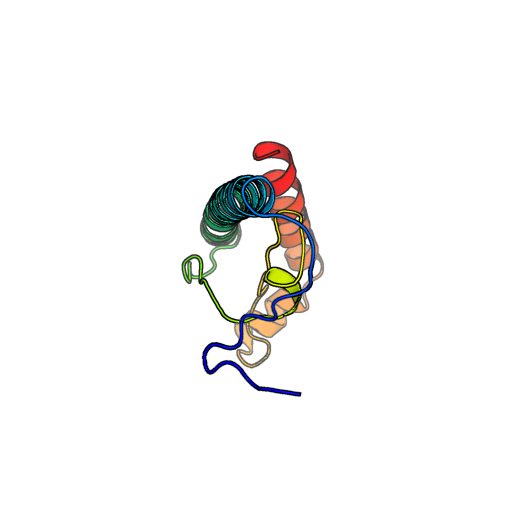 . SER A 1 102 ? 1.000 10.861 -9.984 1.00 95.25 102 SER A CA 1
ATOM 774 C C . SER A 1 102 ? 2.488 10.545 -10.199 1.00 95.25 102 SER A C 1
ATOM 776 O O . SER A 1 102 ? 3.318 11.455 -10.148 1.00 95.25 102 SER A O 1
ATOM 778 N N . ASN A 1 103 ? 2.860 9.269 -10.338 1.00 90.00 103 ASN A N 1
ATOM 779 C CA . ASN A 1 103 ? 4.259 8.837 -10.393 1.00 90.00 103 ASN A CA 1
ATOM 780 C C . ASN A 1 103 ? 4.633 8.034 -11.645 1.00 90.00 103 ASN A C 1
ATOM 782 O O . ASN A 1 103 ? 5.820 7.715 -11.785 1.00 90.00 103 ASN A O 1
ATOM 786 N N . LEU A 1 104 ? 3.660 7.742 -12.513 1.00 78.69 104 LEU A N 1
ATOM 787 C CA . LEU A 1 104 ? 3.847 7.230 -13.873 1.00 78.69 104 LEU A CA 1
ATOM 788 C C . LEU A 1 104 ? 4.089 8.378 -14.865 1.00 78.69 104 LEU A C 1
ATOM 790 O O . LEU A 1 104 ? 4.791 8.115 -15.867 1.00 78.69 104 LEU A O 1
#